Protein AF-A0A5K0YRT4-F1 (afdb_monomer)

Sequence (49 aa):
VLDLRRKLIIAMDAAFGMEYLHSKNIVHFDLKCDNLLVNMRDVQRPICK

Secondary structure (DSSP, 8-state):
---HHHHHHHHHHHHHHHHHHHHTT---S--SGGG--EE-SSSSS-EE-

Radius of gyration: 11.56 Å; Cα contacts (8 Å, |Δi|>4): 40; chains: 1; bounding box: 24×19×29 Å

InterPro domains:
  IPR000719 Protein kinase domain [PS50011] (1-49)
  IPR001245 Serine-threonine/tyrosine-protein kinase, catalytic domain [PF07714] (3-42)
  IPR008271 Serine/threonine-protein kinase, active site [PS00108] (26-38)
  IPR011009 Protein kinase-like doma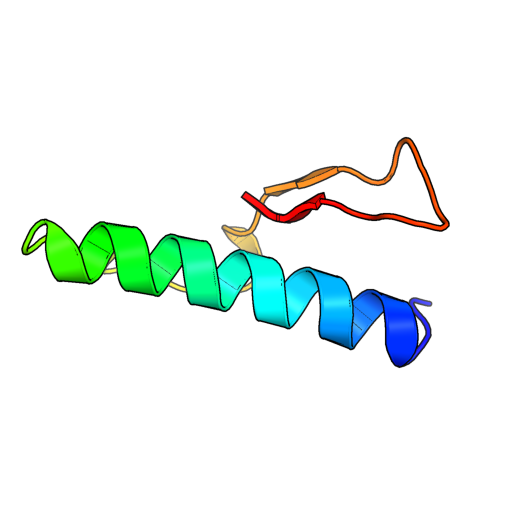in superfamily [SSF56112] (2-40)
  IPR050167 Serine/threonine-protein kinase [PTHR23257] (2-48)

Solvent-accessible surface area (backbone atoms only — not comparable to full-atom values): 3051 Å² total; per-residue (Å²): 135,84,53,72,68,59,50,50,47,34,53,49,36,45,49,53,53,50,50,54,35,49,78,69,78,44,78,84,91,66,87,49,77,91,69,51,49,70,46,64,91,41,80,92,61,52,43,38,86

Mean predicted aligned error: 2.52 Å

Structure (mmCIF, N/CA/C/O backbone):
data_AF-A0A5K0YRT4-F1
#
_entry.id   AF-A0A5K0YRT4-F1
#
loop_
_atom_site.group_PDB
_atom_site.id
_atom_site.type_symbol
_atom_site.label_atom_id
_atom_site.label_alt_id
_atom_site.label_comp_id
_atom_site.label_asym_id
_atom_site.label_entity_id
_atom_site.label_seq_id
_atom_site.pdbx_PDB_ins_code
_atom_site.Cartn_x
_atom_site.Cartn_y
_atom_site.Cartn_z
_atom_site.occupancy
_atom_site.B_iso_or_equiv
_atom_site.auth_seq_id
_atom_site.auth_comp_id
_atom_site.auth_asym_id
_atom_site.auth_atom_id
_atom_site.pdbx_PDB_model_num
ATOM 1 N N . VAL A 1 1 ? 7.394 -9.006 -15.321 1.00 77.88 1 VAL A N 1
ATOM 2 C CA . VAL A 1 1 ? 7.489 -9.372 -13.885 1.00 77.88 1 VAL A CA 1
ATOM 3 C C . VAL A 1 1 ? 8.322 -8.310 -13.173 1.00 77.88 1 VAL A C 1
ATOM 5 O O . VAL A 1 1 ? 9.329 -7.904 -13.737 1.00 77.88 1 VAL A O 1
ATOM 8 N N . LEU A 1 2 ? 7.887 -7.801 -12.013 1.00 85.94 2 LEU A N 1
ATOM 9 C CA . LEU A 1 2 ? 8.638 -6.802 -11.230 1.00 85.94 2 LEU A CA 1
ATOM 10 C C . LEU A 1 2 ? 9.868 -7.443 -10.569 1.00 85.94 2 LEU A C 1
ATOM 12 O O . LEU A 1 2 ? 9.745 -8.508 -9.957 1.00 85.94 2 LEU A O 1
ATOM 16 N N . ASP A 1 3 ? 11.024 -6.786 -10.664 1.00 93.88 3 ASP A N 1
ATOM 17 C CA . ASP A 1 3 ? 12.227 -7.175 -9.923 1.00 93.88 3 ASP A CA 1
ATOM 18 C C . ASP A 1 3 ? 12.093 -6.879 -8.414 1.00 93.88 3 ASP A C 1
ATOM 20 O O . ASP A 1 3 ? 11.143 -6.233 -7.959 1.00 93.88 3 ASP A O 1
ATOM 24 N N . LEU A 1 4 ? 13.045 -7.381 -7.622 1.00 95.25 4 LEU A N 1
ATOM 25 C CA . LEU A 1 4 ? 13.038 -7.215 -6.167 1.00 95.25 4 LEU A CA 1
ATOM 26 C C . LEU A 1 4 ? 13.084 -5.740 -5.745 1.00 95.25 4 LEU A C 1
ATOM 28 O O . LEU A 1 4 ? 12.385 -5.351 -4.814 1.00 95.25 4 LEU A O 1
ATOM 32 N N . ARG A 1 5 ? 13.866 -4.910 -6.442 1.00 94.38 5 ARG A N 1
ATOM 33 C CA . ARG A 1 5 ? 14.011 -3.486 -6.122 1.00 94.38 5 ARG A CA 1
ATOM 34 C C . ARG A 1 5 ? 12.671 -2.769 -6.250 1.00 94.38 5 ARG A C 1
ATOM 36 O O . ARG A 1 5 ? 12.269 -2.060 -5.335 1.00 94.38 5 ARG A O 1
ATOM 43 N N . ARG A 1 6 ? 11.959 -2.974 -7.359 1.00 94.69 6 ARG A N 1
ATOM 44 C CA . ARG A 1 6 ? 10.651 -2.350 -7.600 1.00 94.69 6 ARG A CA 1
ATOM 45 C C . ARG A 1 6 ? 9.608 -2.828 -6.596 1.00 94.69 6 ARG A C 1
ATOM 47 O O . ARG A 1 6 ? 8.829 -2.014 -6.114 1.00 94.69 6 ARG A O 1
ATOM 54 N N . LYS A 1 7 ? 9.627 -4.118 -6.240 1.00 94.75 7 LYS A N 1
ATOM 55 C CA . LYS A 1 7 ? 8.759 -4.666 -5.185 1.00 94.75 7 LYS A CA 1
ATOM 56 C C . LYS A 1 7 ? 9.003 -3.989 -3.837 1.00 94.75 7 LYS A C 1
ATOM 58 O O . LYS A 1 7 ? 8.040 -3.638 -3.169 1.00 94.75 7 LYS A O 1
ATOM 63 N N . LEU A 1 8 ? 10.266 -3.778 -3.461 1.00 96.62 8 LEU A N 1
ATOM 64 C CA . LEU A 1 8 ? 10.620 -3.101 -2.211 1.00 96.62 8 LEU A CA 1
ATOM 65 C C . LEU A 1 8 ? 10.169 -1.639 -2.194 1.00 96.62 8 LEU A C 1
ATOM 67 O O . LEU A 1 8 ? 9.625 -1.204 -1.187 1.00 96.62 8 LEU A O 1
ATOM 71 N N . ILE A 1 9 ? 10.337 -0.906 -3.301 1.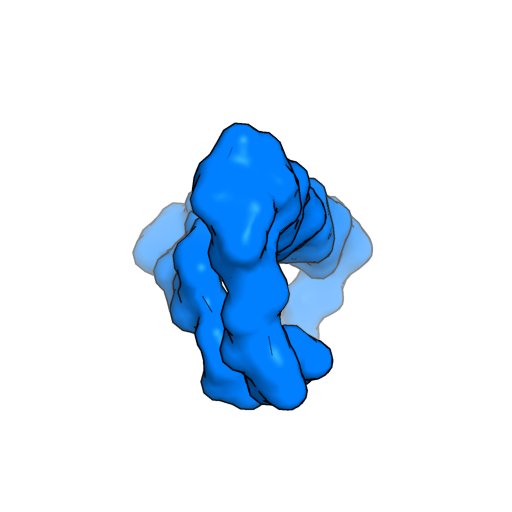00 96.12 9 ILE A N 1
ATOM 72 C CA . ILE A 1 9 ? 9.873 0.489 -3.408 1.00 96.12 9 ILE A CA 1
ATOM 73 C C . ILE A 1 9 ? 8.355 0.564 -3.196 1.00 96.12 9 ILE A C 1
ATOM 75 O O . ILE A 1 9 ? 7.891 1.323 -2.354 1.00 96.12 9 ILE A O 1
ATOM 79 N N . ILE A 1 10 ? 7.589 -0.277 -3.898 1.00 96.50 10 ILE A N 1
ATOM 80 C CA . ILE A 1 10 ? 6.123 -0.323 -3.777 1.00 96.50 10 ILE A CA 1
ATOM 81 C C . ILE A 1 10 ? 5.695 -0.703 -2.352 1.00 96.50 10 ILE A C 1
ATOM 83 O O . ILE A 1 10 ? 4.794 -0.082 -1.796 1.00 96.50 10 ILE A O 1
ATOM 87 N N . ALA A 1 11 ? 6.345 -1.704 -1.751 1.00 96.88 11 ALA A N 1
ATOM 88 C CA . ALA A 1 11 ? 6.033 -2.142 -0.393 1.00 96.88 11 ALA A CA 1
ATOM 89 C C . ALA A 1 11 ? 6.343 -1.062 0.657 1.00 96.88 11 ALA A C 1
ATOM 91 O O . ALA A 1 11 ? 5.565 -0.890 1.592 1.00 96.88 11 ALA A O 1
ATOM 92 N N . MET A 1 12 ? 7.448 -0.324 0.497 1.00 97.62 12 MET A N 1
ATOM 93 C CA . MET A 1 12 ? 7.787 0.805 1.367 1.00 97.62 12 MET A CA 1
ATOM 94 C C . MET A 1 12 ? 6.759 1.931 1.250 1.00 97.62 12 MET A C 1
ATOM 96 O O . MET A 1 12 ? 6.254 2.383 2.273 1.00 97.62 12 MET A O 1
ATOM 100 N N . ASP A 1 13 ? 6.396 2.336 0.032 1.00 97.38 13 ASP A N 1
ATOM 101 C CA . ASP A 1 13 ? 5.375 3.367 -0.189 1.00 97.38 13 ASP A CA 1
ATOM 102 C C . ASP A 1 13 ? 4.026 2.975 0.440 1.00 97.38 13 ASP A C 1
ATOM 104 O O . ASP A 1 13 ? 3.411 3.777 1.145 1.00 97.38 13 ASP A O 1
ATOM 108 N N . ALA A 1 14 ? 3.591 1.722 0.257 1.00 97.81 14 ALA A N 1
ATOM 109 C CA . ALA A 1 14 ? 2.369 1.210 0.878 1.00 97.81 14 ALA A CA 1
ATOM 110 C C . ALA A 1 14 ? 2.447 1.233 2.418 1.00 97.81 14 ALA A C 1
ATOM 112 O O . ALA A 1 14 ? 1.480 1.610 3.083 1.00 97.81 14 ALA A O 1
ATOM 113 N N . ALA A 1 15 ? 3.598 0.868 2.995 1.00 98.19 15 ALA A N 1
ATOM 114 C CA . ALA A 1 15 ? 3.811 0.910 4.439 1.00 98.19 15 ALA A CA 1
ATOM 115 C C . ALA A 1 15 ? 3.741 2.343 4.990 1.00 98.19 15 ALA A C 1
ATOM 117 O O . ALA A 1 15 ? 3.079 2.561 6.004 1.00 98.19 15 ALA A O 1
ATOM 118 N N . PHE A 1 16 ? 4.338 3.322 4.301 1.00 98.38 16 PHE A N 1
ATOM 119 C CA . PHE A 1 16 ? 4.233 4.737 4.672 1.00 98.38 16 PHE A CA 1
ATOM 120 C C . PHE A 1 16 ? 2.792 5.259 4.577 1.00 98.38 16 PHE A C 1
ATOM 122 O O . PHE A 1 16 ? 2.337 5.990 5.456 1.00 98.38 16 PHE A O 1
ATOM 129 N N . GLY A 1 17 ? 2.039 4.856 3.549 1.00 97.88 17 GLY A N 1
ATOM 130 C CA . GLY A 1 17 ? 0.615 5.185 3.433 1.00 97.88 17 GLY A CA 1
ATOM 131 C C . GLY A 1 17 ? -0.209 4.649 4.610 1.00 97.88 17 GLY A C 1
ATOM 132 O O . GLY A 1 17 ? -1.013 5.378 5.196 1.00 97.88 17 GLY A O 1
ATOM 133 N N . MET A 1 18 ? 0.036 3.401 5.016 1.00 98.50 18 MET A N 1
ATOM 134 C CA . MET A 1 18 ? -0.636 2.797 6.171 1.00 98.50 18 MET A CA 1
ATOM 135 C C . MET A 1 18 ? -0.209 3.417 7.504 1.00 98.50 18 MET A C 1
ATOM 137 O O . MET A 1 18 ? -1.061 3.646 8.362 1.00 98.50 18 MET A O 1
ATOM 141 N N . GLU A 1 19 ? 1.076 3.739 7.676 1.00 98.50 19 GLU A N 1
ATOM 142 C CA . GLU A 1 19 ? 1.571 4.495 8.833 1.00 98.50 19 GLU A CA 1
ATOM 143 C C . GLU A 1 19 ? 0.838 5.835 8.957 1.00 98.50 19 GLU A C 1
ATOM 145 O O . GLU A 1 19 ? 0.359 6.182 10.039 1.00 98.50 19 GLU A O 1
ATOM 150 N N . TYR A 1 20 ? 0.672 6.557 7.844 1.00 98.44 20 TYR A N 1
ATOM 151 C CA . TYR A 1 20 ? -0.085 7.804 7.823 1.00 98.44 20 TYR A CA 1
ATOM 152 C C . TYR A 1 20 ? -1.533 7.601 8.283 1.00 98.44 20 TYR A C 1
ATOM 154 O O . TYR A 1 20 ? -1.986 8.324 9.173 1.00 98.44 20 TYR A O 1
ATOM 162 N N . LEU A 1 21 ? -2.254 6.615 7.739 1.00 98.50 21 LEU A N 1
ATOM 163 C CA . LEU A 1 21 ? -3.633 6.331 8.155 1.00 98.50 21 LEU A CA 1
ATOM 164 C C . LEU A 1 21 ? -3.716 6.009 9.651 1.00 98.50 21 LEU A C 1
ATOM 166 O O . LEU A 1 21 ? -4.534 6.591 10.368 1.00 98.50 21 LEU A O 1
ATOM 170 N N . HIS A 1 22 ? -2.820 5.156 10.146 1.00 98.44 22 HIS A N 1
ATOM 171 C CA . HIS A 1 22 ? -2.771 4.796 11.560 1.00 98.44 22 HIS A CA 1
ATOM 172 C C . HIS A 1 22 ? -2.441 6.003 12.452 1.00 98.44 22 HIS A C 1
ATOM 174 O O . HIS A 1 22 ? -3.066 6.165 13.497 1.00 98.44 22 HIS A O 1
ATOM 180 N N . SER A 1 23 ? -1.568 6.920 12.014 1.00 98.69 23 SER A N 1
ATOM 181 C CA . SER A 1 23 ? -1.299 8.184 12.727 1.00 98.69 23 SER A CA 1
ATOM 182 C C . SER A 1 23 ? -2.538 9.084 12.865 1.00 98.69 23 SER A C 1
ATOM 184 O O . SER A 1 23 ? -2.589 9.964 13.725 1.00 98.69 23 SER A O 1
ATOM 186 N N . LYS A 1 24 ? -3.550 8.870 12.014 1.00 98.62 24 LYS A N 1
ATOM 187 C CA . LYS A 1 24 ? -4.841 9.570 12.019 1.00 98.62 24 LYS A CA 1
ATOM 188 C C . LYS A 1 24 ? -5.954 8.776 12.704 1.00 98.62 24 LYS A C 1
ATOM 190 O O . LYS A 1 24 ? -7.102 9.207 12.647 1.00 98.62 24 LYS A O 1
ATOM 195 N N . ASN A 1 25 ? -5.633 7.657 13.359 1.00 98.12 25 ASN A N 1
ATOM 196 C CA . ASN A 1 25 ? -6.601 6.702 13.911 1.00 98.12 25 ASN A CA 1
ATOM 197 C C . ASN A 1 25 ? -7.586 6.158 12.856 1.00 98.12 25 ASN A C 1
ATOM 199 O O . ASN A 1 25 ? -8.734 5.849 13.171 1.00 98.12 25 ASN A O 1
ATOM 203 N N . ILE A 1 26 ? -7.149 6.047 11.597 1.00 98.62 26 ILE A N 1
ATOM 204 C CA . ILE A 1 26 ? -7.938 5.482 10.500 1.00 98.62 26 ILE A CA 1
ATOM 205 C C . ILE A 1 26 ? -7.449 4.061 10.233 1.00 98.62 26 ILE A C 1
ATOM 207 O O . ILE A 1 26 ? -6.270 3.838 9.969 1.00 98.62 26 ILE A O 1
ATOM 211 N N . VAL A 1 27 ? -8.371 3.103 10.252 1.00 98.00 27 VAL A N 1
ATOM 212 C CA . VAL A 1 27 ? -8.121 1.720 9.834 1.00 98.00 27 VAL A CA 1
ATOM 213 C C . VAL A 1 27 ? -8.640 1.559 8.405 1.00 98.00 27 VAL A C 1
ATOM 215 O O . VAL A 1 27 ? -9.776 1.924 8.121 1.00 98.00 27 VAL A O 1
ATOM 218 N N . HIS A 1 28 ? -7.823 1.022 7.494 1.00 97.44 28 HIS A N 1
ATOM 219 C CA . HIS A 1 28 ? -8.219 0.847 6.086 1.00 97.44 28 HIS A CA 1
ATOM 220 C C . HIS A 1 28 ? -9.316 -0.224 5.899 1.00 97.44 28 HIS A C 1
ATOM 222 O O . HIS A 1 28 ? -10.103 -0.151 4.962 1.00 97.44 28 HIS A O 1
ATOM 228 N N . PHE A 1 29 ? -9.372 -1.228 6.784 1.00 97.62 29 PHE A N 1
ATOM 229 C CA . PHE A 1 29 ? -10.312 -2.368 6.799 1.00 97.62 29 PHE A CA 1
ATOM 230 C C . PHE A 1 29 ? -10.280 -3.337 5.600 1.00 97.62 29 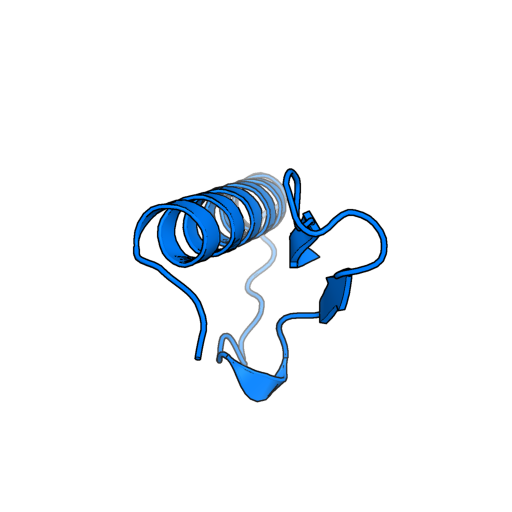PHE A C 1
ATOM 232 O O . PHE A 1 29 ? -10.695 -4.479 5.762 1.00 97.62 29 PHE A O 1
ATOM 239 N N . ASP A 1 30 ? -9.738 -2.946 4.446 1.00 97.25 30 ASP A N 1
ATOM 240 C CA . ASP A 1 30 ? -9.605 -3.818 3.261 1.00 97.25 30 ASP A CA 1
ATOM 241 C C . ASP A 1 30 ? -8.197 -3.738 2.640 1.00 97.25 30 ASP A C 1
ATOM 243 O O . ASP A 1 30 ? -8.024 -3.465 1.452 1.00 97.25 30 ASP A O 1
ATOM 247 N N . LEU A 1 31 ? -7.154 -3.844 3.473 1.00 97.25 31 LEU A N 1
ATOM 248 C CA . LEU A 1 31 ? -5.766 -3.749 3.006 1.00 97.25 31 LEU A CA 1
ATOM 249 C C . LEU A 1 31 ? -5.368 -5.028 2.253 1.00 97.25 31 LEU A C 1
ATOM 251 O O . LEU A 1 31 ? -5.169 -6.080 2.859 1.00 97.2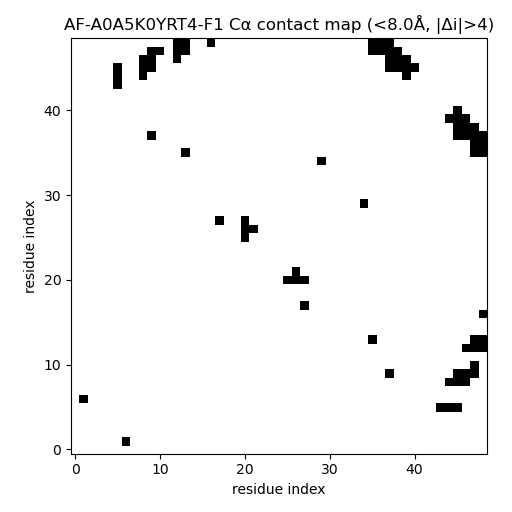5 31 LEU A O 1
ATOM 255 N N . LYS A 1 32 ? -5.229 -4.919 0.930 1.00 96.19 32 LYS A N 1
ATOM 256 C CA . LYS A 1 32 ? -4.818 -5.990 0.010 1.00 96.19 32 LYS A CA 1
ATOM 257 C C . LYS A 1 32 ? -4.173 -5.401 -1.243 1.00 96.19 32 LYS A C 1
ATOM 259 O O . LYS A 1 32 ? -4.378 -4.228 -1.546 1.00 96.19 32 LYS A O 1
ATOM 264 N N . CYS A 1 33 ? -3.426 -6.215 -1.988 1.00 94.25 33 CYS A N 1
ATOM 265 C CA . CYS A 1 33 ? -2.704 -5.760 -3.180 1.00 94.25 33 CYS A CA 1
ATOM 266 C C . CYS A 1 33 ? -3.621 -5.175 -4.267 1.00 94.25 33 CYS A C 1
ATOM 268 O O . CYS A 1 33 ? -3.204 -4.254 -4.959 1.00 94.25 33 CYS A O 1
ATOM 270 N N . ASP A 1 34 ? -4.857 -5.662 -4.392 1.00 96.75 34 ASP A N 1
ATOM 271 C CA . ASP A 1 34 ? -5.858 -5.173 -5.351 1.00 96.75 34 ASP A CA 1
ATOM 272 C C . ASP A 1 34 ? -6.245 -3.703 -5.124 1.00 96.75 34 ASP A C 1
ATOM 274 O O . ASP A 1 34 ? -6.633 -3.017 -6.066 1.00 96.75 34 ASP A O 1
ATOM 278 N N . ASN A 1 35 ? -6.112 -3.217 -3.885 1.00 97.06 35 ASN A N 1
ATOM 279 C CA . ASN A 1 35 ? -6.435 -1.843 -3.499 1.00 97.06 35 ASN A CA 1
ATOM 280 C C . ASN A 1 35 ? -5.205 -0.915 -3.491 1.00 97.06 35 ASN A C 1
ATOM 282 O O . ASN A 1 35 ? -5.331 0.247 -3.116 1.00 97.06 35 ASN A O 1
ATOM 286 N N . LEU A 1 36 ? -4.025 -1.400 -3.897 1.00 96.19 36 LEU A N 1
ATOM 287 C CA . LEU A 1 36 ? -2.816 -0.584 -4.014 1.00 96.19 36 LEU A CA 1
ATOM 288 C C . LEU A 1 36 ? -2.724 0.036 -5.410 1.00 96.19 36 LEU A C 1
ATOM 290 O O . LEU A 1 36 ? -2.577 -0.666 -6.416 1.00 96.19 36 LEU A O 1
ATOM 294 N N . LEU A 1 37 ? -2.759 1.365 -5.487 1.00 96.88 37 LEU A N 1
ATOM 295 C CA . LEU A 1 37 ? -2.697 2.082 -6.754 1.00 96.88 37 LEU A CA 1
ATOM 296 C C . LEU A 1 37 ? -1.240 2.356 -7.125 1.00 96.88 37 LEU A C 1
ATOM 298 O O . LEU A 1 37 ? -0.621 3.317 -6.665 1.00 96.88 37 LEU A O 1
ATOM 302 N N . VAL A 1 38 ? -0.686 1.513 -7.997 1.00 95.38 38 VAL A N 1
ATOM 303 C CA . VAL A 1 38 ? 0.704 1.639 -8.450 1.00 95.38 38 VAL A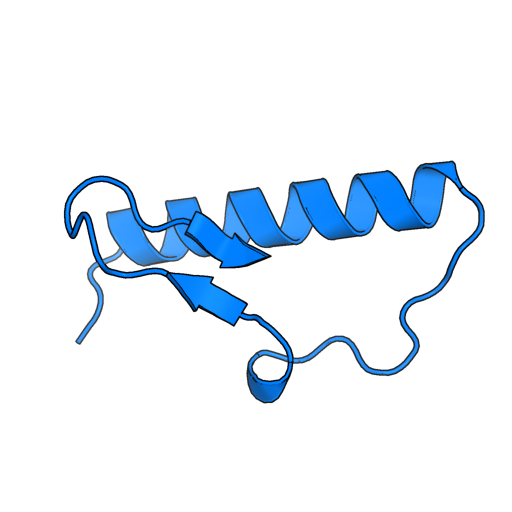 CA 1
ATOM 304 C C . VAL A 1 38 ? 0.796 2.446 -9.746 1.00 95.38 38 VAL A C 1
ATOM 306 O O . VAL A 1 38 ? 0.266 2.063 -10.788 1.00 95.38 38 VAL A O 1
ATOM 309 N N . ASN A 1 39 ? 1.536 3.552 -9.709 1.00 95.12 39 ASN A N 1
ATOM 310 C CA . ASN A 1 39 ? 1.902 4.333 -10.883 1.00 95.12 39 ASN A CA 1
ATOM 311 C C . ASN A 1 39 ? 3.278 3.899 -11.412 1.00 95.12 39 ASN A C 1
ATOM 313 O O . ASN A 1 39 ? 4.297 4.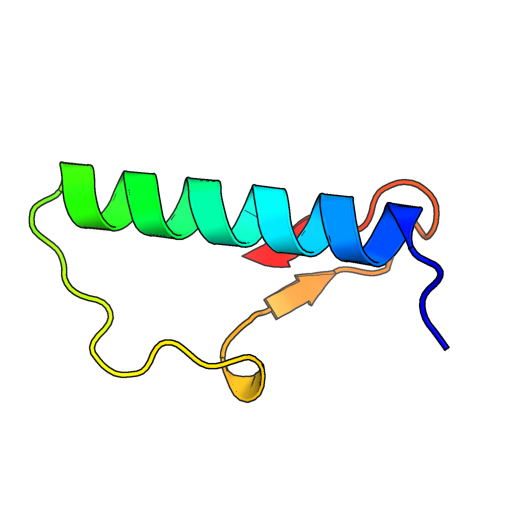087 -10.749 1.00 95.12 39 ASN A O 1
ATOM 317 N N . MET A 1 40 ? 3.290 3.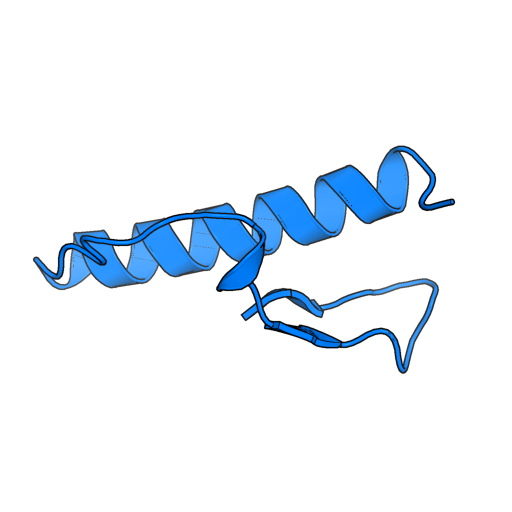369 -12.638 1.00 92.75 40 MET A N 1
ATOM 318 C CA . MET A 1 40 ? 4.482 2.862 -13.331 1.00 92.75 40 MET A CA 1
ATOM 319 C C . MET A 1 40 ? 4.981 3.785 -14.459 1.00 92.75 40 MET A C 1
ATOM 321 O O . MET A 1 40 ? 5.724 3.328 -15.326 1.00 92.75 40 MET A O 1
ATOM 325 N N . ARG A 1 41 ? 4.577 5.068 -14.493 1.00 92.25 41 ARG A N 1
ATOM 326 C CA . ARG A 1 41 ? 5.050 6.029 -15.516 1.00 92.25 41 ARG A CA 1
ATOM 327 C C . ARG A 1 41 ? 6.576 6.150 -15.538 1.00 92.25 41 ARG A C 1
ATOM 329 O O . ARG A 1 41 ? 7.152 6.226 -16.617 1.00 92.25 41 ARG A O 1
ATOM 336 N N . ASP A 1 42 ? 7.206 6.140 -14.364 1.00 92.00 42 ASP A N 1
ATOM 337 C CA . ASP A 1 42 ? 8.653 5.987 -14.219 1.00 92.00 42 ASP A CA 1
ATOM 338 C C . ASP A 1 42 ? 8.965 4.576 -13.708 1.00 92.00 42 ASP A C 1
ATOM 340 O O . ASP A 1 42 ? 8.688 4.218 -12.563 1.00 92.00 42 ASP A O 1
ATOM 344 N N . VAL A 1 43 ? 9.559 3.759 -14.574 1.00 86.38 43 VAL A N 1
ATOM 345 C CA . VAL A 1 43 ? 9.872 2.357 -14.278 1.00 86.38 43 VAL A CA 1
ATOM 346 C C . VAL A 1 43 ? 11.012 2.226 -13.252 1.00 86.38 43 VAL A C 1
ATOM 348 O O . VAL A 1 43 ? 11.130 1.196 -12.583 1.00 86.38 43 VAL A O 1
ATOM 351 N N . GLN A 1 44 ? 11.857 3.252 -13.109 1.00 89.06 44 GLN A N 1
ATOM 352 C CA . GLN A 1 44 ? 12.943 3.283 -12.123 1.00 89.06 44 GLN A CA 1
ATOM 353 C C . GLN A 1 44 ? 12.460 3.712 -10.737 1.00 89.06 44 GLN A C 1
ATOM 355 O O . GLN A 1 44 ? 13.092 3.372 -9.730 1.00 89.06 44 GLN A O 1
ATOM 360 N N . ARG A 1 45 ? 11.337 4.432 -10.687 1.00 89.94 45 ARG A N 1
ATOM 361 C CA . ARG A 1 45 ? 10.749 4.968 -9.463 1.00 89.94 45 ARG A CA 1
ATOM 362 C C . ARG A 1 45 ? 9.225 4.789 -9.470 1.00 89.94 45 ARG A C 1
ATOM 364 O O . ARG A 1 45 ? 8.494 5.769 -9.624 1.00 89.94 45 ARG A O 1
ATOM 371 N N . PRO A 1 46 ? 8.743 3.543 -9.313 1.00 94.25 46 PRO A N 1
ATOM 372 C CA . PRO A 1 46 ? 7.318 3.295 -9.164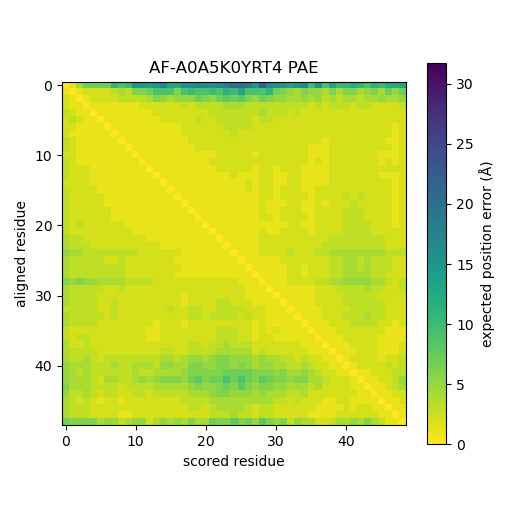 1.00 94.25 46 PRO A CA 1
ATOM 373 C C . PRO A 1 46 ? 6.801 3.991 -7.904 1.00 94.25 46 PRO A C 1
ATOM 375 O O . PRO A 1 46 ? 7.536 4.111 -6.927 1.00 94.25 46 PRO A O 1
ATOM 378 N N . ILE A 1 47 ? 5.548 4.438 -7.939 1.00 94.50 47 ILE A N 1
ATOM 379 C CA . ILE A 1 47 ? 4.890 5.085 -6.798 1.00 94.50 47 ILE A CA 1
ATOM 380 C C . ILE A 1 47 ? 3.678 4.249 -6.416 1.00 94.50 47 ILE A C 1
ATOM 382 O O . ILE A 1 47 ? 2.862 3.955 -7.291 1.00 94.50 47 ILE A O 1
ATOM 386 N N . CYS A 1 48 ? 3.539 3.899 -5.141 1.00 96.12 48 CYS A N 1
ATOM 387 C CA . CYS A 1 48 ? 2.334 3.261 -4.609 1.00 96.12 48 CYS A CA 1
ATOM 388 C C . CYS A 1 48 ? 1.510 4.267 -3.801 1.00 96.12 48 CYS A C 1
ATOM 390 O O . CYS A 1 48 ? 2.072 5.089 -3.078 1.00 96.12 48 CYS A O 1
ATOM 392 N N . LYS A 1 49 ? 0.185 4.217 -3.936 1.00 88.88 49 LYS A N 1
ATOM 393 C CA . LYS A 1 49 ? -0.764 5.044 -3.185 1.00 88.88 49 LYS A CA 1
ATOM 394 C C . LYS A 1 49 ? -1.915 4.208 -2.662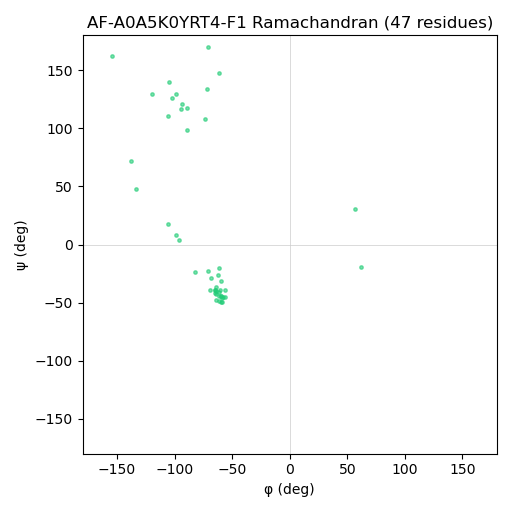 1.00 88.88 49 LYS A C 1
ATOM 396 O O . LYS A 1 49 ? -2.264 3.222 -3.354 1.00 88.88 49 LYS A O 1
#

Nearest PDB structures (foldseek):
  4im0-assembly1_A-2  TM=8.583E-01  e=2.573E-01  Homo sapiens
  4im3-assembly1_A  TM=8.715E-01  e=2.973E-01  Homo sapiens
  4im2-assembly1_A  TM=8.581E-01  e=2.766E-01  Homo sapiens
  5w5v-assembly1_A  TM=8.605E-01  e=3.196E-01  Homo sapiens

pLDDT: mean 95.27, std 4.01, range [77.88, 98.69]

Foldseek 3Di:
DDDPVQVVLQVVLVVVVCVVCVVVVHDPVDDDPVPWDWDCPPVNHIHTD

Organism: NCBI:txid210225